Protein AF-A0A7Z9NT78-F1 (afdb_monomer)

Radius of gyration: 13.33 Å; Cα contacts (8 Å, |Δi|>4): 164; chains: 1; bounding box: 36×23×41 Å

Solvent-accessible surface area (backbone atoms only — not comparable to full-atom values): 5368 Å² total; per-residue (Å²): 133,84,42,74,36,80,19,61,33,59,68,45,38,55,50,42,47,76,74,63,26,45,25,37,38,34,36,43,46,64,51,38,74,63,72,44,90,56,28,26,48,77,67,47,43,39,52,45,39,49,52,30,52,77,67,71,19,45,38,35,41,39,36,54,24,85,59,53,78,72,51,58,69,51,42,62,60,51,53,50,48,44,56,71,49,59,52,72,44,78,44,57,83,51,84,70,82,128

Secondary structure (DSSP, 8-state):
---EEE-SSHHHHHHHHHTT-SEEEE-BSSS-SS-GGGSBPHHHHHHHHHHHHHTT-EEEEE------HHHHHHHHHHHHHHHHHT-SEEE-------

Structure (mmCIF, N/CA/C/O backbone):
data_AF-A0A7Z9NT78-F1
#
_entry.id   AF-A0A7Z9NT78-F1
#
loop_
_atom_site.group_PDB
_atom_site.id
_atom_site.type_symbol
_atom_site.label_atom_id
_atom_site.label_alt_id
_atom_site.label_comp_id
_atom_site.label_asym_id
_atom_site.label_entity_id
_atom_site.label_seq_id
_atom_site.pdbx_PDB_ins_code
_atom_site.Cartn_x
_atom_site.Cartn_y
_atom_site.Cartn_z
_atom_site.occupancy
_atom_site.B_iso_or_equiv
_atom_site.auth_seq_id
_atom_site.auth_comp_id
_atom_site.auth_asym_id
_atom_site.auth_atom_id
_atom_site.pdbx_PDB_model_num
ATOM 1 N N . MET A 1 1 ? -21.186 -2.408 4.622 1.00 49.28 1 MET A N 1
ATOM 2 C CA . MET A 1 1 ? -20.591 -1.790 3.421 1.00 49.28 1 MET A CA 1
ATOM 3 C C . MET A 1 1 ? -19.184 -1.407 3.830 1.00 49.28 1 MET A C 1
ATOM 5 O O . MET A 1 1 ? -19.090 -0.705 4.821 1.00 49.28 1 MET A O 1
ATOM 9 N N . GLU A 1 2 ? -18.143 -1.950 3.190 1.00 72.06 2 GLU A N 1
ATOM 10 C CA . GLU A 1 2 ? -16.742 -1.616 3.514 1.00 72.06 2 GLU A CA 1
ATOM 11 C C . GLU A 1 2 ? -16.353 -0.309 2.798 1.00 72.06 2 GLU A C 1
ATOM 13 O O . GLU A 1 2 ? -16.515 -0.201 1.578 1.00 72.06 2 GLU A O 1
ATOM 18 N N . LEU A 1 3 ? -15.874 0.691 3.543 1.00 86.69 3 LEU A N 1
ATOM 19 C CA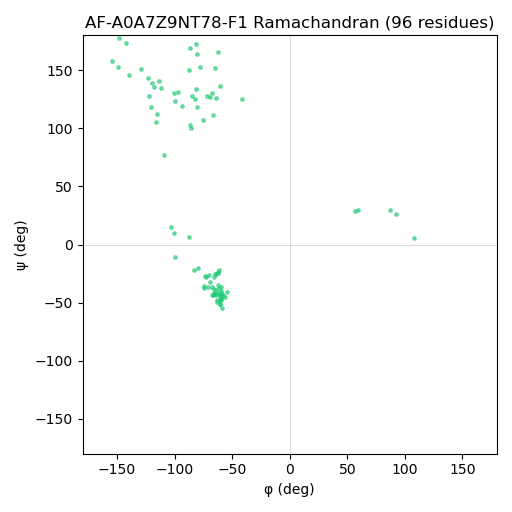 . LEU A 1 3 ? -15.392 1.962 3.010 1.00 86.69 3 LEU A CA 1
ATOM 20 C C . LEU A 1 3 ? -13.922 1.834 2.600 1.00 86.69 3 LEU A C 1
ATOM 22 O O . LEU A 1 3 ? -13.019 1.904 3.433 1.00 86.69 3 LEU A O 1
ATOM 26 N N . LEU A 1 4 ? -13.693 1.667 1.297 1.00 92.12 4 LEU A N 1
ATOM 27 C CA . LEU A 1 4 ? -12.362 1.665 0.695 1.00 92.12 4 LEU A CA 1
ATOM 28 C C . LEU A 1 4 ? -11.996 3.067 0.189 1.00 92.12 4 LEU A C 1
ATOM 30 O O . LEU A 1 4 ? -12.648 3.586 -0.719 1.00 92.12 4 LEU A O 1
ATOM 34 N N . ALA A 1 5 ? -10.927 3.656 0.727 1.00 93.38 5 ALA A N 1
ATOM 35 C CA . ALA A 1 5 ? -10.479 5.000 0.366 1.00 93.38 5 ALA A CA 1
ATOM 36 C C . ALA A 1 5 ? -9.113 5.014 -0.360 1.00 93.38 5 ALA A C 1
ATOM 38 O O . ALA A 1 5 ? -8.200 4.277 0.021 1.00 93.38 5 ALA A O 1
ATOM 39 N N . PRO A 1 6 ? -8.921 5.870 -1.384 1.00 92.12 6 PRO A N 1
ATOM 40 C CA . PRO A 1 6 ? -7.600 6.118 -1.955 1.00 92.12 6 PRO A CA 1
ATOM 41 C C . PRO A 1 6 ? -6.689 6.844 -0.970 1.00 92.12 6 PRO A C 1
ATOM 43 O O . PRO A 1 6 ? -7.022 7.930 -0.495 1.00 92.12 6 PRO A O 1
ATOM 46 N N . ALA A 1 7 ? -5.480 6.327 -0.793 1.00 93.06 7 ALA A N 1
ATOM 47 C CA . ALA A 1 7 ? -4.396 7.015 -0.116 1.00 93.06 7 ALA A CA 1
ATOM 48 C C . ALA A 1 7 ? -3.251 7.266 -1.103 1.00 93.06 7 ALA A C 1
ATOM 50 O O . ALA A 1 7 ? -2.524 6.356 -1.489 1.00 93.06 7 ALA A O 1
ATOM 51 N N . GLY A 1 8 ? -3.113 8.522 -1.537 1.00 89.00 8 GLY A N 1
ATOM 52 C CA . GLY A 1 8 ? -2.018 8.923 -2.425 1.00 89.00 8 GLY A CA 1
ATOM 53 C C . GLY A 1 8 ? -0.677 9.029 -1.702 1.00 89.00 8 GLY A C 1
ATOM 54 O O . GLY A 1 8 ? 0.330 8.663 -2.278 1.00 89.00 8 GLY A O 1
ATOM 55 N N . ASN A 1 9 ? -0.700 9.480 -0.446 1.00 93.31 9 ASN A N 1
ATOM 56 C CA . ASN A 1 9 ? 0.457 9.687 0.423 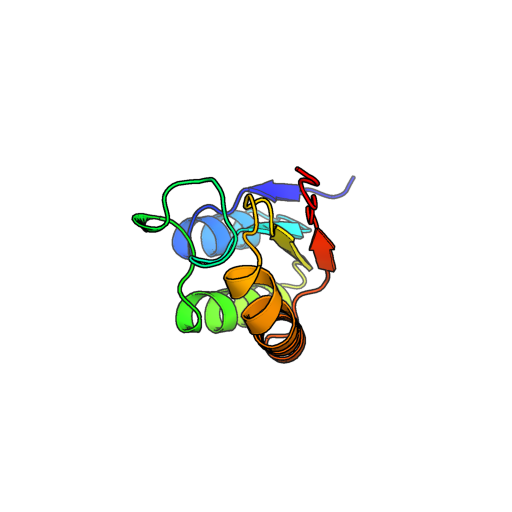1.00 93.31 9 ASN A CA 1
ATOM 57 C C . ASN A 1 9 ? 0.064 9.438 1.891 1.00 93.31 9 ASN A C 1
ATOM 59 O O . ASN A 1 9 ? -1.109 9.168 2.192 1.00 93.31 9 ASN A O 1
ATOM 63 N N . LEU A 1 10 ? 1.033 9.543 2.801 1.00 95.31 10 LEU A N 1
ATOM 64 C CA . LEU A 1 10 ? 0.851 9.236 4.218 1.00 95.31 10 LEU A CA 1
ATOM 65 C C . LEU A 1 10 ? -0.211 10.110 4.904 1.00 95.31 10 LEU A C 1
ATOM 67 O O . LEU A 1 10 ? -1.046 9.582 5.639 1.00 95.31 10 LEU A O 1
ATOM 71 N N . ASP A 1 11 ? -0.244 11.417 4.637 1.00 95.81 11 ASP A N 1
ATOM 72 C CA . ASP A 1 11 ? -1.261 12.320 5.195 1.00 95.81 11 ASP A CA 1
ATOM 73 C C . ASP A 1 11 ? -2.679 11.928 4.773 1.00 95.81 11 ASP A C 1
ATOM 75 O O . ASP A 1 11 ? -3.601 11.891 5.595 1.00 95.81 11 ASP A O 1
ATOM 79 N N . LYS A 1 12 ? -2.863 11.579 3.495 1.00 95.75 12 LYS A N 1
ATOM 80 C CA . LYS A 1 12 ? -4.157 11.116 2.975 1.00 95.75 12 LYS A CA 1
ATOM 81 C C . LYS A 1 12 ? -4.564 9.781 3.586 1.00 95.75 12 LYS A C 1
ATOM 83 O O . LYS A 1 12 ? -5.739 9.616 3.898 1.00 95.75 12 L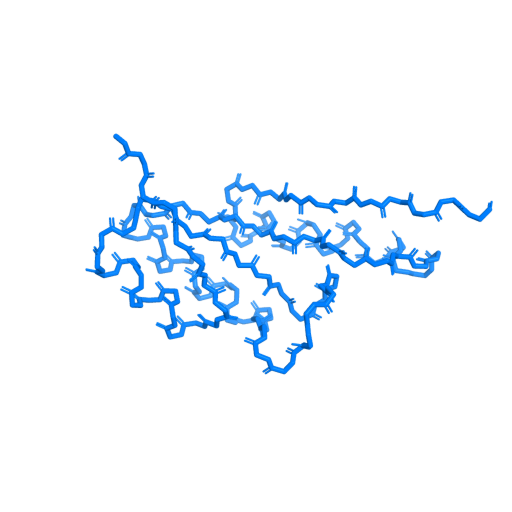YS A O 1
ATOM 88 N N . LEU A 1 13 ? -3.617 8.862 3.799 1.00 97.12 13 LEU A N 1
ATOM 89 C CA . LEU A 1 13 ? -3.876 7.611 4.516 1.00 97.12 13 LEU A CA 1
ATOM 90 C C . LEU A 1 13 ? -4.381 7.892 5.925 1.00 97.12 13 LEU A C 1
ATOM 92 O O . LEU A 1 13 ? -5.462 7.433 6.285 1.00 97.12 13 LEU A O 1
ATOM 96 N N . LYS A 1 14 ? -3.630 8.679 6.704 1.00 97.75 14 LYS A N 1
ATOM 97 C CA . LYS A 1 14 ? -3.998 9.004 8.086 1.00 97.75 14 LYS A CA 1
ATOM 98 C C . LYS A 1 14 ? -5.368 9.672 8.146 1.00 97.75 14 LYS A C 1
ATOM 100 O O . LYS A 1 14 ? -6.202 9.285 8.957 1.00 97.75 14 LYS A O 1
ATOM 105 N N . THR A 1 15 ? -5.626 10.611 7.238 1.00 97.69 15 THR A N 1
ATOM 106 C CA . THR A 1 15 ? -6.926 11.283 7.122 1.00 97.69 15 THR A CA 1
ATOM 107 C C . THR A 1 15 ? -8.046 10.288 6.826 1.00 97.69 15 THR A C 1
ATOM 109 O O . THR A 1 15 ? -9.040 10.272 7.541 1.00 97.69 15 THR A O 1
ATOM 112 N N . ALA A 1 16 ? -7.893 9.426 5.818 1.00 97.12 16 ALA A N 1
ATOM 113 C CA . ALA A 1 16 ? -8.920 8.451 5.453 1.00 97.12 16 ALA A CA 1
ATOM 114 C C . ALA A 1 16 ? -9.250 7.494 6.609 1.00 97.12 16 ALA A C 1
ATOM 116 O O . ALA A 1 16 ? -10.420 7.270 6.913 1.00 97.12 16 ALA A O 1
ATOM 117 N N . VAL A 1 17 ? -8.221 6.984 7.289 1.00 97.50 17 VAL A N 1
ATOM 118 C CA . VAL A 1 17 ? -8.363 6.105 8.457 1.00 97.50 17 VAL A CA 1
ATOM 119 C C . VAL A 1 17 ? -9.113 6.813 9.591 1.00 97.50 17 VAL A C 1
ATOM 1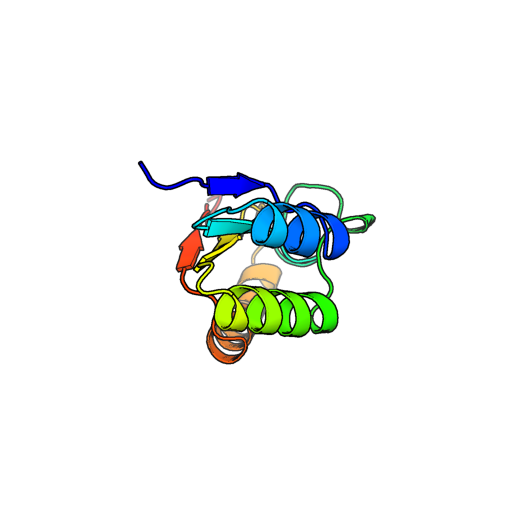21 O O . VAL A 1 17 ? -10.081 6.272 10.116 1.00 97.50 17 VAL A O 1
ATOM 124 N N . LEU A 1 18 ? -8.732 8.050 9.931 1.00 97.06 18 LEU A N 1
ATOM 125 C CA . LEU A 1 18 ? -9.390 8.831 10.990 1.00 97.06 18 LEU A CA 1
ATOM 126 C C . LEU A 1 18 ? -10.849 9.184 10.664 1.00 97.06 18 LEU A C 1
ATOM 128 O O . LEU A 1 18 ? -11.650 9.383 11.573 1.00 97.06 18 LEU A O 1
ATOM 132 N N . TYR A 1 19 ? -11.197 9.251 9.379 1.00 95.75 19 TYR A N 1
ATOM 133 C CA . TYR A 1 19 ? -12.560 9.496 8.903 1.00 95.75 19 TYR A CA 1
ATOM 134 C C . TYR A 1 19 ? -13.391 8.206 8.770 1.00 95.75 19 TYR A C 1
ATOM 136 O O . TYR A 1 19 ? -14.530 8.262 8.308 1.00 95.75 19 TYR A O 1
ATOM 144 N N . GLY A 1 20 ? -12.855 7.061 9.206 1.00 94.81 20 GLY A N 1
ATOM 145 C CA . GLY A 1 20 ? -13.592 5.801 9.299 1.00 94.81 20 GLY A CA 1
ATOM 146 C C . GLY A 1 20 ? -13.487 4.903 8.070 1.00 94.81 20 GLY A C 1
ATOM 147 O O . GLY A 1 20 ? -14.403 4.127 7.817 1.00 94.81 20 GLY A O 1
ATOM 148 N N . ALA A 1 21 ? -12.409 5.001 7.284 1.00 96.94 21 ALA A N 1
ATOM 149 C CA . ALA A 1 21 ? -12.141 4.020 6.235 1.00 96.94 21 ALA A CA 1
ATOM 150 C C . ALA A 1 21 ? -11.880 2.627 6.839 1.00 96.94 21 ALA A C 1
ATOM 152 O O . ALA A 1 21 ? -10.976 2.464 7.658 1.00 96.94 21 ALA A O 1
ATOM 153 N N . ASP A 1 22 ? -12.615 1.614 6.378 1.00 96.56 22 ASP A N 1
ATOM 154 C CA . ASP A 1 22 ? -12.369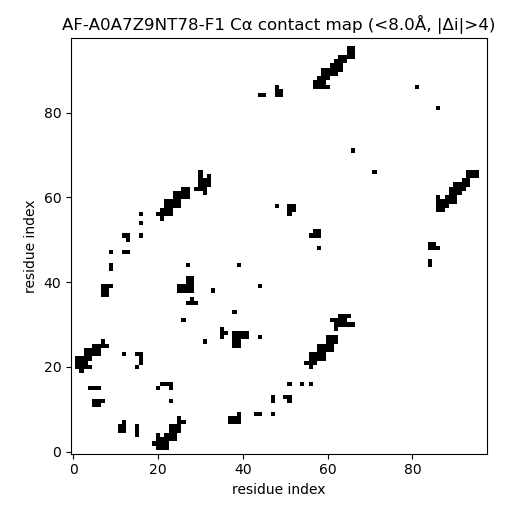 0.206 6.725 1.00 96.56 22 ASP A CA 1
ATOM 155 C C . ASP A 1 22 ? -11.112 -0.331 6.021 1.00 96.56 22 ASP A C 1
ATOM 157 O O . ASP A 1 22 ? -10.443 -1.250 6.502 1.00 96.56 22 ASP A O 1
ATOM 161 N N . ALA A 1 23 ? -10.786 0.245 4.862 1.00 96.50 23 ALA A N 1
ATOM 162 C CA . ALA A 1 23 ? -9.598 -0.089 4.098 1.00 96.50 23 ALA A CA 1
ATOM 163 C C . ALA A 1 23 ? -9.065 1.111 3.306 1.00 96.50 23 ALA A C 1
ATOM 165 O O . ALA A 1 23 ? -9.818 1.980 2.858 1.00 96.50 23 ALA A O 1
ATOM 166 N N . VAL A 1 24 ? -7.761 1.113 3.048 1.00 95.56 24 VAL A N 1
ATOM 167 C CA . VAL A 1 24 ? -7.100 2.059 2.148 1.00 95.56 24 VAL A CA 1
ATOM 168 C C . VAL A 1 24 ? -6.351 1.325 1.047 1.00 95.56 24 VAL A C 1
ATOM 170 O O . VAL A 1 24 ? -5.746 0.278 1.280 1.00 95.56 24 VAL A O 1
ATOM 173 N N . TYR A 1 25 ? -6.354 1.892 -0.158 1.00 93.12 25 TYR A N 1
ATOM 174 C CA . TYR A 1 25 ? -5.457 1.453 -1.225 1.00 93.12 25 TYR A CA 1
ATOM 175 C C . TYR A 1 25 ? -4.414 2.523 -1.532 1.00 93.12 25 TYR A C 1
ATOM 177 O O . TYR A 1 25 ? -4.731 3.708 -1.648 1.00 93.12 25 TYR A O 1
ATOM 185 N N . LEU A 1 26 ? -3.167 2.087 -1.665 1.00 93.06 26 LEU A N 1
ATOM 186 C CA . LEU A 1 26 ? -1.988 2.929 -1.814 1.00 93.06 26 LEU A CA 1
ATOM 187 C C . LEU A 1 26 ? -0.990 2.309 -2.801 1.00 93.06 26 LEU A C 1
ATOM 189 O O . LEU A 1 26 ? -1.173 1.188 -3.280 1.00 93.06 26 LEU A O 1
ATOM 193 N N . ALA A 1 27 ? 0.065 3.047 -3.123 1.00 91.75 27 ALA A N 1
ATOM 194 C CA . ALA A 1 27 ? 1.158 2.577 -3.964 1.00 91.75 27 ALA A CA 1
ATOM 195 C C . ALA A 1 27 ? 2.493 3.073 -3.407 1.00 91.75 27 ALA A C 1
ATOM 197 O O . ALA A 1 27 ? 2.577 4.179 -2.869 1.00 91.75 27 ALA A O 1
ATOM 198 N N . GLY A 1 28 ? 3.532 2.254 -3.547 1.00 90.19 28 GLY A N 1
ATOM 199 C CA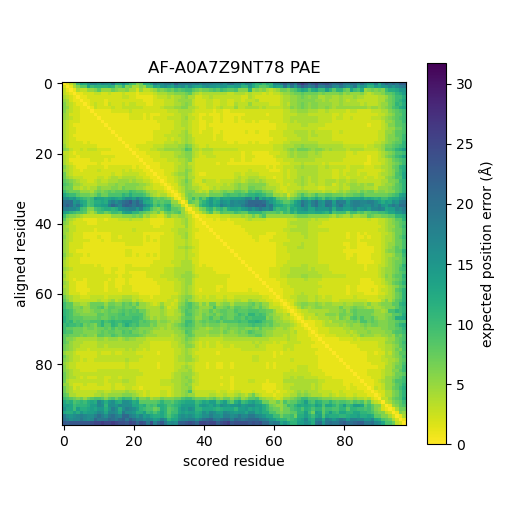 . GLY A 1 28 ? 4.894 2.685 -3.273 1.00 90.19 28 GLY A CA 1
ATOM 200 C C . GLY A 1 28 ? 5.504 3.455 -4.442 1.00 90.19 28 GLY A C 1
ATOM 201 O O . GLY A 1 28 ? 4.942 3.536 -5.537 1.00 90.19 28 GLY A O 1
ATOM 202 N N . GLN A 1 29 ? 6.685 4.021 -4.209 1.00 88.88 29 GLN A N 1
ATOM 203 C CA . GLN A 1 29 ? 7.470 4.688 -5.254 1.00 88.88 29 GLN A CA 1
ATOM 204 C C . GLN A 1 29 ? 7.965 3.722 -6.339 1.00 88.88 29 GLN A C 1
ATOM 206 O O . GLN A 1 29 ? 8.124 4.121 -7.492 1.00 88.88 29 GLN A O 1
ATOM 211 N N . LYS A 1 30 ? 8.170 2.448 -5.986 1.00 86.88 30 LYS A N 1
ATOM 212 C CA . LYS A 1 30 ? 8.492 1.374 -6.929 1.00 86.88 30 LYS A CA 1
ATOM 2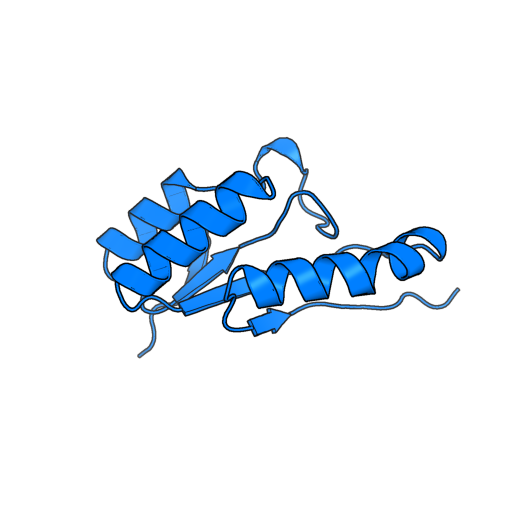13 C C . LYS A 1 30 ? 7.210 0.752 -7.486 1.00 86.88 30 LYS A C 1
ATOM 215 O O . LYS A 1 30 ? 6.191 0.686 -6.804 1.00 86.88 30 LYS A O 1
ATOM 220 N N . PHE A 1 31 ? 7.285 0.257 -8.720 1.00 86.12 31 PHE A N 1
ATOM 221 C CA . PHE A 1 31 ? 6.232 -0.540 -9.360 1.00 86.12 31 PHE A CA 1
ATOM 222 C C . PHE A 1 31 ? 4.852 0.145 -9.493 1.00 86.12 31 PHE A C 1
ATOM 224 O O . PHE A 1 31 ? 3.826 -0.533 -9.566 1.00 86.12 31 PHE A O 1
ATOM 231 N N . SER A 1 32 ? 4.822 1.478 -9.610 1.00 81.75 32 SER A N 1
ATOM 232 C CA . SER A 1 32 ? 3.609 2.278 -9.840 1.00 81.75 32 SER A CA 1
ATOM 233 C C . SER A 1 32 ? 3.680 3.072 -11.151 1.00 81.75 32 SER A C 1
ATOM 235 O O . SER A 1 32 ? 4.717 3.646 -11.475 1.00 81.75 32 SER A O 1
ATOM 237 N N . LEU A 1 33 ? 2.573 3.142 -11.905 1.00 73.75 33 LEU A N 1
ATOM 238 C CA . LEU A 1 33 ? 2.453 3.992 -13.109 1.00 73.75 33 LEU A CA 1
ATOM 239 C C . LEU A 1 33 ? 2.181 5.465 -12.787 1.00 73.75 33 LEU A C 1
ATOM 241 O O . LEU A 1 33 ? 2.356 6.327 -13.648 1.00 73.75 33 LEU A O 1
ATOM 245 N N . ARG A 1 34 ? 1.689 5.765 -11.579 1.00 66.06 34 ARG A N 1
ATOM 246 C CA . ARG A 1 34 ? 1.470 7.147 -11.136 1.00 66.06 34 ARG A CA 1
ATOM 247 C C . ARG A 1 34 ? 2.796 7.720 -10.654 1.00 66.06 34 ARG A C 1
ATOM 249 O O . ARG A 1 34 ? 3.493 7.055 -9.893 1.00 66.06 34 ARG A O 1
ATOM 256 N N . GLY A 1 35 ? 3.107 8.943 -11.098 1.00 60.00 35 GLY A N 1
ATOM 257 C CA . GLY A 1 35 ? 4.368 9.635 -10.819 1.00 60.00 35 GLY A CA 1
ATOM 258 C C . GLY A 1 35 ? 4.832 9.459 -9.373 1.00 60.00 35 GLY A C 1
ATOM 259 O O . GLY A 1 35 ? 4.080 9.726 -8.439 1.00 60.00 35 GLY A O 1
ATOM 260 N N . ALA A 1 36 ? 6.067 8.980 -9.212 1.00 60.62 36 ALA A N 1
ATOM 261 C CA . ALA A 1 36 ? 6.604 8.493 -7.945 1.00 60.62 36 ALA A CA 1
ATOM 262 C C . ALA A 1 36 ? 6.665 9.550 -6.828 1.00 60.62 36 ALA A C 1
ATOM 264 O O . ALA A 1 36 ? 6.690 9.181 -5.662 1.00 60.62 36 ALA A O 1
ATOM 265 N N . SER A 1 37 ? 6.667 10.845 -7.155 1.00 60.31 37 SER A N 1
ATOM 266 C CA . SER A 1 37 ? 6.910 11.919 -6.181 1.00 60.31 37 SER A CA 1
ATOM 267 C C . SER A 1 37 ? 5.859 12.044 -5.077 1.00 60.31 37 SER A C 1
ATOM 269 O O . SER A 1 37 ? 6.199 12.529 -4.006 1.00 60.31 37 SER A O 1
ATOM 271 N N . ASP A 1 38 ? 4.619 11.606 -5.313 1.00 74.94 38 ASP A N 1
ATOM 272 C CA . ASP A 1 38 ? 3.561 11.613 -4.291 1.00 74.94 38 ASP A CA 1
ATOM 273 C C . ASP A 1 38 ? 3.348 10.241 -3.631 1.00 74.94 38 ASP A C 1
ATOM 275 O O . ASP A 1 38 ? 2.625 10.166 -2.643 1.00 74.94 38 ASP A O 1
ATOM 279 N N . ASN A 1 39 ? 3.942 9.162 -4.158 1.00 86.00 39 ASN A N 1
ATOM 280 C CA . ASN A 1 39 ? 3.759 7.812 -3.619 1.00 86.00 39 ASN A CA 1
ATOM 281 C C . ASN A 1 39 ? 4.654 7.572 -2.395 1.00 86.00 39 ASN A C 1
ATOM 283 O O . ASN A 1 39 ? 5.655 8.253 -2.174 1.00 86.00 39 ASN A O 1
ATOM 287 N N . PHE A 1 40 ? 4.327 6.527 -1.640 1.00 93.19 40 PHE A N 1
ATOM 288 C CA . PHE A 1 40 ? 4.980 6.222 -0.375 1.00 93.19 40 PHE A CA 1
ATOM 289 C C . PHE A 1 40 ? 6.408 5.706 -0.583 1.00 93.19 40 PHE A C 1
ATOM 291 O O . PHE A 1 40 ? 6.638 4.732 -1.314 1.00 93.19 40 PHE A O 1
ATOM 298 N N . SER A 1 41 ? 7.362 6.318 0.111 1.00 93.25 41 SER A N 1
ATOM 299 C CA . SER A 1 41 ? 8.671 5.715 0.368 1.00 93.25 41 SER A CA 1
ATOM 300 C C . SER A 1 41 ? 8.535 4.430 1.196 1.00 93.25 41 SER A C 1
ATOM 302 O O . SER A 1 41 ? 7.496 4.159 1.800 1.00 93.25 41 SER A O 1
ATOM 304 N N . GLU A 1 42 ? 9.595 3.624 1.262 1.00 93.31 42 GLU A N 1
ATOM 305 C CA . GLU A 1 42 ? 9.603 2.398 2.075 1.00 93.31 42 GLU A CA 1
ATOM 306 C C . GLU A 1 42 ? 9.356 2.699 3.571 1.00 93.31 42 GLU A C 1
ATOM 308 O O . GLU A 1 42 ? 8.615 1.982 4.246 1.00 93.31 42 GLU A O 1
ATOM 313 N N . THR A 1 43 ? 9.884 3.814 4.082 1.00 95.44 43 THR A N 1
ATOM 314 C CA . THR A 1 43 ? 9.642 4.270 5.459 1.00 95.44 43 THR A CA 1
ATOM 315 C C . THR A 1 43 ? 8.197 4.709 5.686 1.00 95.44 43 THR A C 1
ATOM 317 O O . THR A 1 43 ? 7.593 4.330 6.688 1.00 95.44 43 THR A O 1
ATOM 320 N N . GLU A 1 44 ? 7.612 5.456 4.746 1.00 96.06 44 GLU A N 1
ATOM 321 C CA . GLU A 1 44 ? 6.212 5.887 4.847 1.00 96.06 44 GLU A CA 1
ATOM 322 C C . GLU A 1 44 ? 5.245 4.712 4.686 1.00 96.06 44 GLU A C 1
ATOM 324 O O . GLU A 1 44 ? 4.180 4.718 5.299 1.00 96.06 44 GLU A O 1
ATOM 329 N N . LEU A 1 45 ? 5.599 3.696 3.888 1.00 95.69 45 LEU A N 1
ATOM 330 C CA . LEU A 1 45 ? 4.831 2.454 3.786 1.00 95.69 45 LEU A CA 1
ATOM 331 C C . LEU A 1 45 ? 4.757 1.759 5.141 1.00 95.69 45 LEU A C 1
ATOM 333 O O . LEU A 1 45 ? 3.664 1.443 5.605 1.00 95.69 45 LEU A O 1
ATOM 337 N N . LEU A 1 46 ? 5.903 1.558 5.794 1.00 97.00 46 LEU A N 1
ATOM 338 C CA . LEU A 1 46 ? 5.943 0.924 7.107 1.00 97.00 46 LEU A CA 1
ATOM 339 C C . LEU A 1 46 ? 5.138 1.722 8.144 1.00 97.00 46 LEU A C 1
ATOM 341 O O . LEU A 1 46 ? 4.351 1.139 8.896 1.00 97.00 46 LEU A O 1
ATOM 345 N N . GLU A 1 47 ? 5.299 3.047 8.168 1.00 98.00 47 GLU A N 1
ATOM 346 C CA . GLU A 1 47 ? 4.553 3.925 9.072 1.00 98.00 47 GLU A CA 1
ATOM 347 C C . GLU A 1 47 ? 3.044 3.875 8.798 1.00 98.00 47 GLU A C 1
ATOM 349 O O . GLU A 1 47 ? 2.249 3.670 9.716 1.00 98.00 47 GLU A O 1
ATOM 354 N N . GLY A 1 48 ? 2.644 4.021 7.534 1.00 97.62 48 GLY A N 1
ATOM 355 C CA . GLY A 1 48 ? 1.247 4.032 7.113 1.00 97.62 48 GLY A CA 1
ATOM 356 C C . GLY A 1 48 ? 0.539 2.710 7.393 1.00 97.62 48 GLY A C 1
ATOM 357 O O . GLY A 1 48 ? -0.574 2.714 7.917 1.00 97.62 48 GLY A O 1
ATOM 358 N N . VAL A 1 49 ? 1.194 1.579 7.117 1.00 97.81 49 VAL A N 1
ATOM 359 C CA . VAL A 1 49 ? 0.651 0.242 7.407 1.00 97.81 49 VAL A CA 1
ATOM 360 C C . VAL A 1 49 ? 0.520 0.017 8.909 1.00 97.81 49 VAL A C 1
ATOM 362 O O . VAL A 1 49 ? -0.522 -0.447 9.374 1.00 97.81 49 VAL A O 1
ATOM 365 N N . THR A 1 50 ? 1.526 0.417 9.691 1.00 98.19 50 THR A N 1
ATOM 366 C 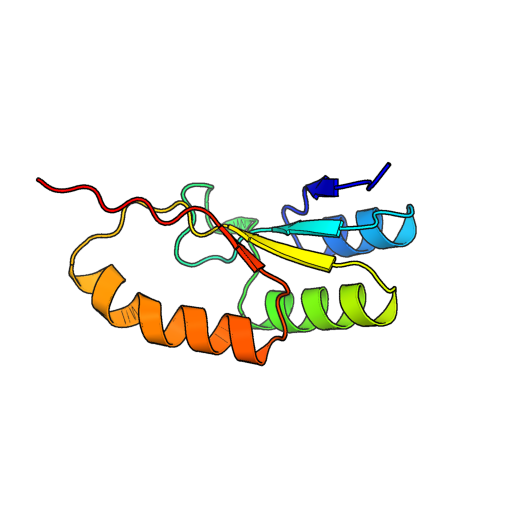CA . THR A 1 50 ? 1.462 0.336 11.157 1.00 98.19 50 THR A CA 1
ATOM 367 C C . THR A 1 50 ? 0.300 1.165 11.703 1.00 98.19 50 THR A C 1
ATOM 369 O O . THR A 1 50 ? -0.479 0.672 12.520 1.00 98.19 50 THR A O 1
ATOM 372 N N . PHE A 1 51 ? 0.142 2.400 11.220 1.00 98.31 51 PHE A N 1
ATOM 373 C CA . PHE A 1 51 ? -0.939 3.292 11.628 1.00 98.31 51 PHE A CA 1
ATOM 374 C C . PHE A 1 51 ? -2.320 2.734 11.264 1.00 98.31 51 PHE A C 1
ATOM 376 O O . PHE A 1 51 ? -3.214 2.703 12.111 1.00 98.31 51 PHE A O 1
ATOM 383 N N . ALA A 1 52 ? -2.504 2.261 10.029 1.00 97.94 52 ALA A N 1
ATOM 384 C CA . ALA A 1 52 ? -3.765 1.674 9.583 1.00 97.94 52 ALA A CA 1
ATOM 385 C C . ALA A 1 52 ? -4.137 0.452 10.437 1.00 97.94 52 ALA A C 1
ATOM 387 O O . ALA A 1 52 ? -5.244 0.388 10.975 1.00 97.94 52 ALA A O 1
ATOM 388 N N . LYS A 1 53 ? -3.174 -0.447 10.683 1.00 97.25 53 LYS A N 1
ATOM 389 C CA . LYS A 1 53 ? -3.361 -1.636 11.523 1.00 97.25 53 LYS A CA 1
ATOM 390 C C . LYS A 1 53 ? -3.770 -1.291 12.956 1.00 97.25 53 LYS A C 1
ATOM 392 O O . LYS A 1 53 ? -4.678 -1.919 13.495 1.00 97.25 53 LYS A O 1
ATOM 397 N N . GLN A 1 54 ? -3.146 -0.283 13.569 1.00 97.75 54 GLN A N 1
ATOM 398 C CA . GLN A 1 54 ? -3.509 0.199 14.912 1.00 97.75 54 GLN A CA 1
ATOM 399 C C . GLN A 1 54 ? -4.944 0.745 14.987 1.00 97.75 54 GLN A C 1
ATOM 401 O O . GLN A 1 54 ? -5.546 0.728 16.058 1.00 97.75 54 GLN A O 1
ATOM 406 N N . ASN A 1 55 ? -5.498 1.188 13.858 1.00 97.62 55 ASN A N 1
ATOM 407 C CA . ASN A 1 55 ? -6.855 1.717 13.741 1.00 97.62 55 ASN A CA 1
ATOM 408 C C . ASN A 1 55 ? -7.838 0.715 13.104 1.00 97.62 55 ASN A C 1
ATOM 410 O O . ASN A 1 55 ? -8.930 1.108 12.708 1.00 97.62 55 ASN A O 1
ATOM 414 N N . ASN A 1 56 ? -7.482 -0.575 13.020 1.00 96.75 56 ASN A N 1
ATOM 415 C CA . ASN A 1 56 ? -8.295 -1.630 12.392 1.00 96.75 56 ASN A CA 1
ATOM 416 C C . ASN A 1 56 ? -8.669 -1.351 10.922 1.00 96.75 56 ASN A C 1
ATOM 418 O O . ASN A 1 56 ? -9.694 -1.830 10.442 1.00 96.75 56 ASN A O 1
ATOM 422 N N . CYS A 1 57 ? -7.834 -0.600 10.203 1.00 97.50 57 CYS A N 1
ATOM 423 C CA . CYS A 1 57 ? -7.992 -0.320 8.782 1.00 97.50 57 CYS A CA 1
ATOM 424 C C . CYS A 1 57 ? -7.056 -1.215 7.958 1.00 97.50 57 CYS A C 1
ATOM 426 O O . CYS A 1 57 ? -5.857 -1.292 8.243 1.00 97.50 57 CYS A O 1
ATOM 428 N N . LYS A 1 58 ? -7.593 -1.883 6.933 1.00 97.56 58 LYS A N 1
ATOM 429 C CA . LYS A 1 58 ? -6.816 -2.751 6.032 1.00 97.56 58 LYS A CA 1
ATOM 430 C C . LYS A 1 58 ? -6.030 -1.931 5.011 1.00 97.56 58 LYS A C 1
ATOM 432 O O . LYS A 1 58 ? -6.456 -0.855 4.595 1.00 97.56 58 LYS A O 1
ATOM 437 N N . THR A 1 59 ? -4.917 -2.470 4.538 1.00 96.88 59 THR A N 1
ATOM 438 C CA . THR A 1 59 ? -4.037 -1.824 3.560 1.00 96.88 59 THR A CA 1
ATOM 439 C C . THR A 1 59 ? -3.853 -2.666 2.306 1.00 96.88 59 THR A C 1
ATOM 441 O O . THR A 1 59 ? -3.477 -3.837 2.359 1.00 96.88 59 THR A O 1
ATOM 444 N N . TYR A 1 60 ? -4.083 -2.047 1.150 1.00 95.00 60 TYR A N 1
ATOM 445 C CA . TYR A 1 60 ? -3.922 -2.678 -0.156 1.00 95.00 60 TYR A CA 1
ATOM 446 C C . TYR A 1 60 ? -2.893 -1.929 -0.993 1.00 95.00 60 TYR A C 1
ATOM 448 O O . TYR A 1 60 ? -3.086 -0.760 -1.328 1.00 95.00 60 TYR A O 1
ATOM 456 N N . VAL A 1 61 ? -1.803 -2.599 -1.361 1.00 93.62 61 VAL A N 1
ATOM 457 C CA . VAL A 1 61 ? -0.754 -1.994 -2.190 1.00 93.62 61 VAL A CA 1
ATOM 458 C C . VAL A 1 61 ? -0.959 -2.362 -3.652 1.00 93.62 61 VAL A C 1
ATOM 460 O O . VAL A 1 61 ? -1.146 -3.525 -4.006 1.00 93.62 61 VAL A O 1
ATOM 463 N N . THR A 1 62 ? -0.915 -1.356 -4.520 1.00 89.94 62 THR A N 1
ATOM 464 C CA . THR A 1 62 ? -1.063 -1.537 -5.965 1.00 89.94 62 THR A CA 1
ATOM 465 C C . THR A 1 62 ? 0.307 -1.538 -6.642 1.00 89.94 62 THR A C 1
ATOM 467 O O . THR A 1 62 ? 1.043 -0.560 -6.535 1.00 89.94 62 THR A O 1
ATOM 470 N N . LEU A 1 63 ? 0.621 -2.611 -7.369 1.00 88.38 63 LEU A N 1
ATOM 471 C CA . LEU A 1 63 ? 1.805 -2.765 -8.220 1.00 88.38 63 LEU A CA 1
ATOM 472 C C . LEU A 1 63 ? 1.372 -2.732 -9.684 1.00 88.38 63 LEU A C 1
ATOM 474 O O . LEU A 1 63 ? 1.216 -3.775 -10.310 1.00 88.38 63 LEU A O 1
ATOM 478 N N . ASN A 1 64 ? 1.087 -1.547 -10.219 1.00 81.62 64 ASN A N 1
ATOM 479 C CA . ASN A 1 64 ? 0.519 -1.409 -11.562 1.00 81.62 64 ASN A CA 1
ATOM 480 C C . ASN A 1 64 ? 1.526 -1.023 -12.656 1.00 81.62 64 ASN A C 1
ATOM 482 O O . ASN A 1 64 ? 1.081 -0.733 -13.761 1.00 81.62 64 ASN A O 1
ATOM 486 N N . ALA A 1 65 ? 2.838 -1.027 -12.398 1.00 79.62 65 ALA A N 1
ATOM 487 C CA . ALA A 1 65 ? 3.859 -0.685 -13.398 1.00 79.62 65 ALA A CA 1
ATOM 488 C C . ALA A 1 65 ? 3.955 -1.658 -14.588 1.00 79.62 65 ALA A C 1
ATOM 490 O O . ALA A 1 65 ? 3.720 -2.860 -14.463 1.00 79.62 65 ALA A O 1
ATOM 491 N N . PHE A 1 66 ? 4.399 -1.128 -15.734 1.00 77.50 66 PHE A N 1
ATOM 492 C CA . PHE A 1 66 ? 4.940 -1.939 -16.823 1.00 77.50 66 PHE A CA 1
ATOM 493 C C . PHE A 1 66 ? 6.347 -2.394 -16.436 1.00 77.50 66 PHE A C 1
ATOM 495 O O . PHE A 1 66 ? 7.265 -1.580 -16.389 1.00 77.50 66 PHE A O 1
ATOM 502 N N . LEU A 1 67 ? 6.488 -3.679 -16.119 1.00 77.81 67 LEU A N 1
ATOM 503 C CA . LEU A 1 67 ? 7.755 -4.261 -15.684 1.00 77.81 67 LEU A CA 1
ATOM 504 C C . LEU A 1 67 ? 8.600 -4.649 -16.895 1.00 77.81 67 LEU A C 1
ATOM 506 O O . LEU A 1 67 ? 8.125 -5.379 -17.767 1.00 77.81 67 LEU A O 1
ATOM 510 N N . HIS A 1 68 ? 9.846 -4.187 -16.934 1.00 79.06 68 HIS A N 1
ATOM 511 C CA . HIS A 1 68 ? 10.882 -4.752 -17.792 1.00 79.06 68 HIS A CA 1
ATOM 512 C C . HIS A 1 68 ? 11.577 -5.918 -17.076 1.00 79.06 68 HIS A C 1
ATOM 514 O O . HIS A 1 68 ? 11.408 -6.102 -15.873 1.00 79.06 68 HIS A O 1
ATOM 520 N N . ASP A 1 69 ? 12.394 -6.690 -17.797 1.00 81.25 69 ASP A N 1
ATOM 521 C CA . ASP A 1 69 ? 13.046 -7.891 -17.248 1.00 81.25 69 ASP A CA 1
ATOM 522 C C . ASP A 1 69 ? 13.842 -7.612 -15.964 1.00 81.25 69 ASP A C 1
ATOM 524 O O . ASP A 1 69 ? 13.712 -8.344 -14.990 1.00 81.25 69 ASP A O 1
ATOM 528 N N . ARG A 1 70 ? 14.565 -6.488 -15.912 1.00 78.75 70 ARG A N 1
ATOM 529 C CA . ARG A 1 70 ? 15.293 -6.046 -14.708 1.00 78.75 70 ARG A CA 1
ATOM 530 C C . ARG A 1 70 ? 14.378 -5.770 -13.508 1.00 78.75 70 ARG A C 1
ATOM 532 O O . ARG A 1 70 ? 14.739 -6.038 -12.371 1.00 78.75 70 ARG A O 1
ATOM 539 N N . ASP A 1 71 ? 13.176 -5.250 -13.757 1.00 80.38 71 ASP A N 1
ATOM 540 C CA . ASP A 1 71 ? 12.222 -4.910 -12.700 1.00 80.38 71 ASP A CA 1
ATOM 541 C C . ASP A 1 71 ? 11.609 -6.198 -12.113 1.00 80.38 71 ASP A C 1
ATOM 5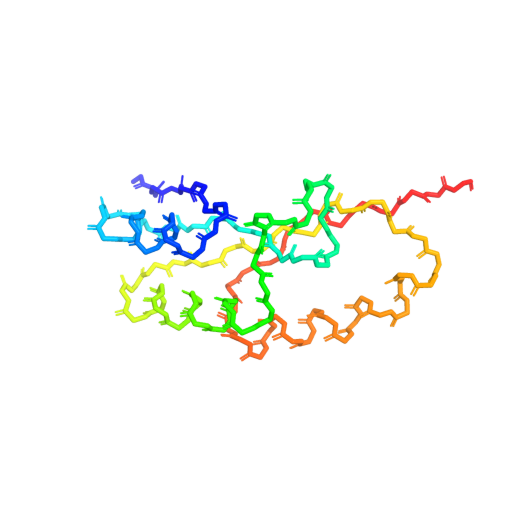43 O O . ASP A 1 71 ? 11.221 -6.236 -10.945 1.00 80.38 71 ASP A O 1
ATOM 547 N N . LEU A 1 72 ? 11.553 -7.278 -12.906 1.00 82.06 72 LEU A N 1
ATOM 548 C CA . LEU A 1 72 ? 11.129 -8.604 -12.447 1.00 82.06 72 LEU A CA 1
ATOM 549 C C . LEU A 1 72 ? 12.153 -9.256 -11.513 1.00 82.06 72 LEU A C 1
ATOM 551 O O . LEU A 1 72 ? 11.752 -10.069 -10.684 1.00 82.06 72 LEU A O 1
ATOM 555 N N . GLU A 1 73 ? 13.436 -8.903 -11.616 1.00 87.50 73 GLU A N 1
ATOM 556 C CA . GLU A 1 73 ? 14.474 -9.384 -10.696 1.00 87.50 73 GLU A CA 1
ATOM 557 C C . GLU A 1 73 ? 14.321 -8.757 -9.299 1.00 87.50 73 GLU A C 1
ATOM 559 O O . GLU A 1 73 ? 14.488 -9.447 -8.296 1.00 87.50 73 GLU A O 1
ATOM 564 N N . GLU A 1 74 ? 13.922 -7.481 -9.223 1.00 87.81 74 GLU A N 1
ATOM 565 C CA . GLU A 1 74 ? 13.707 -6.751 -7.960 1.00 87.81 74 GLU A CA 1
ATOM 566 C C . GLU A 1 74 ? 12.319 -6.999 -7.333 1.00 87.81 74 GLU A C 1
ATOM 568 O O . GLU A 1 74 ? 12.117 -6.812 -6.127 1.00 87.81 74 GLU A O 1
ATOM 573 N N . LEU A 1 75 ? 11.336 -7.423 -8.135 1.00 88.75 75 LEU A N 1
ATOM 574 C CA . LEU A 1 75 ? 9.951 -7.617 -7.698 1.00 88.75 75 LEU A CA 1
ATOM 575 C C . LEU A 1 75 ? 9.804 -8.586 -6.503 1.00 88.75 75 LEU A C 1
ATOM 577 O O . LEU A 1 75 ? 9.066 -8.243 -5.573 1.00 88.75 75 LEU A O 1
ATOM 581 N N . PRO A 1 76 ? 10.467 -9.763 -6.461 1.00 91.44 76 PRO A N 1
ATOM 582 C CA . PRO A 1 76 ? 10.356 -10.682 -5.331 1.00 91.44 76 PRO A CA 1
ATOM 583 C C . PRO A 1 76 ? 10.807 -10.056 -4.013 1.00 91.44 76 PRO A C 1
ATOM 585 O O . PRO A 1 76 ? 10.137 -10.245 -2.996 1.00 91.44 76 PRO A O 1
ATOM 588 N N . GLU A 1 77 ? 11.905 -9.296 -4.019 1.00 92.50 77 GLU A N 1
ATOM 589 C CA . GLU A 1 77 ? 12.402 -8.616 -2.819 1.00 92.50 77 GLU A CA 1
ATOM 590 C C . GLU A 1 77 ? 11.419 -7.549 -2.346 1.00 92.50 77 GLU A C 1
ATOM 592 O O . GLU A 1 77 ? 11.100 -7.482 -1.158 1.00 92.50 77 GLU A O 1
ATOM 597 N N . TYR A 1 78 ? 10.852 -6.780 -3.276 1.00 92.31 78 TYR A N 1
ATOM 598 C CA . TYR A 1 78 ? 9.867 -5.763 -2.934 1.00 92.31 78 TYR A CA 1
ATOM 599 C C . TYR A 1 78 ? 8.564 -6.351 -2.380 1.00 92.31 78 TYR A C 1
ATOM 601 O O . TYR A 1 78 ? 8.041 -5.868 -1.378 1.00 92.31 78 TYR A O 1
ATOM 609 N N . VAL A 1 79 ? 8.051 -7.437 -2.964 1.00 92.06 79 VAL A N 1
ATOM 610 C CA . VAL A 1 79 ? 6.877 -8.143 -2.421 1.00 92.06 79 VAL A CA 1
ATOM 611 C C . VAL A 1 79 ? 7.172 -8.690 -1.021 1.00 92.06 79 VAL A C 1
ATOM 613 O O . VAL A 1 79 ? 6.314 -8.624 -0.137 1.00 92.06 79 VAL A O 1
ATOM 616 N N . ARG A 1 80 ? 8.395 -9.180 -0.783 1.00 94.19 80 ARG A N 1
ATOM 617 C CA . ARG A 1 80 ? 8.835 -9.636 0.542 1.00 94.19 80 ARG A CA 1
ATOM 618 C C . ARG A 1 80 ? 8.858 -8.494 1.555 1.00 94.19 80 ARG A C 1
ATOM 620 O O . ARG A 1 80 ? 8.394 -8.683 2.677 1.00 94.19 80 ARG A O 1
ATOM 627 N N . PHE A 1 81 ? 9.331 -7.319 1.148 1.00 95.00 81 PHE A N 1
ATOM 628 C CA . PHE A 1 81 ? 9.279 -6.099 1.948 1.00 95.00 81 PHE A CA 1
ATOM 629 C C . PHE A 1 81 ? 7.832 -5.715 2.306 1.00 95.00 81 PHE A C 1
ATOM 631 O O . PHE A 1 81 ? 7.527 -5.517 3.480 1.00 95.00 81 PHE A O 1
ATOM 638 N N . LEU A 1 82 ? 6.905 -5.707 1.340 1.00 94.62 82 LEU A N 1
ATOM 639 C CA . LEU A 1 82 ? 5.488 -5.409 1.608 1.00 94.62 82 LEU A CA 1
ATOM 640 C C . LEU A 1 82 ? 4.861 -6.398 2.602 1.00 94.62 82 LEU A C 1
ATOM 642 O O . LEU A 1 82 ? 4.112 -5.996 3.497 1.00 94.62 82 LEU A O 1
ATOM 646 N N . ALA A 1 83 ? 5.198 -7.684 2.482 1.00 93.94 83 ALA A N 1
ATOM 647 C CA . ALA A 1 83 ? 4.759 -8.706 3.425 1.00 93.94 83 ALA A CA 1
ATOM 648 C C . ALA A 1 83 ? 5.327 -8.471 4.838 1.00 93.94 83 ALA A C 1
ATOM 650 O O . ALA A 1 83 ? 4.609 -8.641 5.821 1.00 93.94 83 ALA A O 1
ATOM 651 N N . GLN A 1 84 ? 6.587 -8.036 4.953 1.00 95.19 84 GLN A N 1
ATOM 652 C CA . GLN A 1 84 ? 7.215 -7.685 6.233 1.00 95.19 84 GLN A CA 1
ATOM 653 C C . GLN A 1 84 ? 6.595 -6.439 6.876 1.00 95.19 84 GLN A C 1
ATOM 655 O O . GLN A 1 84 ? 6.439 -6.410 8.095 1.00 95.19 84 GLN A O 1
ATOM 660 N N . CYS A 1 85 ? 6.193 -5.440 6.081 1.00 95.25 85 CYS A N 1
ATOM 661 C CA . CYS A 1 85 ? 5.427 -4.293 6.577 1.00 95.25 85 CYS A CA 1
ATOM 662 C C . CYS A 1 85 ? 4.060 -4.703 7.143 1.00 95.25 85 CYS A C 1
ATOM 664 O O . CYS A 1 85 ? 3.508 -3.988 7.975 1.00 95.25 85 CYS A O 1
ATOM 666 N N . GLY A 1 86 ? 3.523 -5.850 6.716 1.00 95.00 86 GLY A N 1
ATOM 667 C CA . GLY A 1 86 ? 2.217 -6.346 7.142 1.00 95.00 86 GLY A CA 1
ATOM 668 C C . GLY A 1 86 ? 1.058 -5.820 6.299 1.00 95.00 86 GLY A C 1
ATOM 669 O O . GLY A 1 86 ? -0.038 -5.667 6.828 1.00 95.00 86 GLY A O 1
ATOM 670 N N . VAL A 1 87 ? 1.302 -5.531 5.016 1.00 95.38 87 VAL A N 1
ATOM 671 C CA . VAL A 1 87 ? 0.252 -5.186 4.045 1.00 95.38 87 VAL A CA 1
ATOM 672 C C . VAL A 1 87 ? -0.739 -6.347 3.909 1.00 95.38 87 VAL A C 1
ATOM 674 O O . VAL A 1 87 ? -0.322 -7.499 3.789 1.00 95.38 87 VAL A O 1
ATOM 677 N N . ASP A 1 88 ? -2.042 -6.057 3.879 1.00 95.25 88 ASP A N 1
ATOM 678 C CA . ASP A 1 88 ? -3.086 -7.091 3.844 1.00 95.25 88 ASP A CA 1
ATOM 679 C C . ASP A 1 88 ? -3.218 -7.764 2.473 1.00 95.25 88 ASP A C 1
ATOM 681 O O . ASP A 1 88 ? -3.472 -8.966 2.389 1.00 95.25 88 ASP A O 1
ATOM 685 N N . ALA A 1 89 ? -3.060 -7.004 1.385 1.00 92.44 89 ALA A N 1
ATOM 686 C CA . ALA A 1 89 ? -3.024 -7.571 0.041 1.00 92.44 89 ALA A CA 1
ATOM 687 C C . ALA A 1 89 ? -2.256 -6.705 -0.961 1.00 92.44 89 ALA A C 1
ATOM 689 O O . ALA A 1 89 ? -2.127 -5.487 -0.819 1.00 92.44 89 ALA A O 1
ATOM 690 N N . VAL A 1 90 ? -1.807 -7.355 -2.031 1.00 89.25 90 VAL A N 1
ATOM 691 C CA . VAL A 1 90 ? -1.148 -6.725 -3.175 1.00 89.25 90 VAL A CA 1
ATOM 692 C C . VAL A 1 90 ? -1.989 -6.963 -4.431 1.00 89.25 90 VAL A C 1
ATOM 694 O O . VAL A 1 90 ? -2.463 -8.074 -4.655 1.00 89.25 90 VAL A O 1
ATOM 697 N N . SER A 1 91 ? -2.181 -5.932 -5.258 1.00 83.38 91 SER A N 1
ATOM 698 C CA . SER A 1 91 ? -2.975 -5.995 -6.496 1.00 83.38 91 SER A CA 1
ATOM 699 C C . SER A 1 91 ? -2.209 -5.428 -7.695 1.00 83.38 91 SER A C 1
ATOM 701 O O . SER A 1 91 ? -1.411 -4.510 -7.536 1.00 83.38 91 SER A O 1
ATOM 703 N N . GLY A 1 92 ? -2.490 -5.917 -8.909 1.00 70.62 92 GLY A N 1
ATOM 704 C CA . GLY A 1 92 ? -2.203 -5.166 -10.141 1.00 70.62 92 GLY A CA 1
ATOM 705 C C . GLY A 1 92 ? -1.050 -5.625 -11.038 1.00 70.62 92 GLY A C 1
ATOM 706 O O . GLY A 1 92 ? -0.815 -4.953 -12.040 1.00 70.62 92 GLY A O 1
ATOM 707 N N . ILE A 1 93 ? -0.383 -6.754 -10.775 1.00 63.72 93 ILE A N 1
ATOM 708 C CA . ILE A 1 93 ? 0.736 -7.204 -11.624 1.00 63.72 93 ILE A CA 1
ATOM 709 C C . ILE A 1 93 ? 0.212 -7.579 -13.020 1.00 63.72 93 ILE A C 1
ATOM 711 O O . ILE A 1 93 ? -0.494 -8.574 -13.189 1.00 63.72 93 ILE A O 1
ATOM 715 N N . ARG A 1 94 ? 0.567 -6.786 -14.037 1.00 61.22 94 ARG A N 1
ATOM 716 C CA . ARG A 1 94 ? 0.350 -7.118 -15.451 1.00 61.22 94 ARG A CA 1
ATOM 717 C C . ARG A 1 94 ? 1.704 -7.279 -16.128 1.00 61.22 94 ARG A C 1
ATOM 719 O O . ARG A 1 94 ? 2.437 -6.310 -16.287 1.00 61.22 94 ARG A O 1
ATOM 726 N N . HIS A 1 95 ? 2.026 -8.504 -16.530 1.00 57.97 95 HIS A N 1
ATOM 727 C CA . HIS A 1 95 ? 3.208 -8.772 -17.342 1.00 57.97 95 HIS A CA 1
ATOM 728 C C . HIS A 1 95 ? 2.885 -8.455 -18.808 1.00 57.97 95 HIS A C 1
ATOM 730 O O . HIS A 1 95 ? 1.962 -9.034 -19.383 1.00 57.97 95 HIS A O 1
ATOM 736 N N . ALA A 1 96 ? 3.604 -7.501 -19.397 1.00 57.16 96 ALA A N 1
ATOM 737 C CA . ALA A 1 96 ? 3.517 -7.223 -20.823 1.00 57.16 96 ALA A CA 1
ATOM 738 C C . ALA A 1 96 ? 4.499 -8.149 -21.552 1.00 57.16 96 ALA A C 1
ATOM 740 O O . ALA A 1 96 ? 5.701 -7.903 -21.536 1.00 57.16 96 ALA A O 1
ATOM 741 N N . HIS A 1 97 ? 3.995 -9.209 -22.188 1.00 53.38 97 HIS A N 1
ATOM 742 C CA . HIS A 1 97 ? 4.784 -9.938 -23.179 1.00 53.38 97 HIS A CA 1
ATOM 743 C C . HIS A 1 97 ? 4.969 -9.044 -24.412 1.00 53.38 97 HIS A C 1
ATOM 745 O O . HIS A 1 97 ? 3.986 -8.521 -24.945 1.00 53.38 97 HIS A O 1
ATOM 751 N N . ARG A 1 98 ? 6.223 -8.851 -24.833 1.00 50.62 98 ARG A N 1
ATOM 752 C CA . ARG A 1 98 ? 6.539 -8.439 -26.205 1.00 50.62 98 ARG A CA 1
ATOM 753 C C . ARG A 1 98 ? 6.364 -9.615 -27.153 1.00 50.62 98 ARG A C 1
ATOM 755 O O . ARG A 1 98 ? 6.717 -10.741 -26.740 1.00 50.62 98 ARG A O 1
#

Nearest PDB structures (foldseek):
  3nq8-assembly1_A  TM=7.047E-01  e=1.001E-02  Escherichia coli
  1vr6-assembly1_D  TM=5.934E-01  e=2.215E-02  Thermotoga maritima
  4grs-assembly1_C  TM=5.612E-01  e=3.760E-02  Thermotoga maritima MSB8
  5ume-assembly1_D  TM=5.013E-01  e=2.736E-01  Haemophilus influenzae Rd KW20
  6ziv-assembly8_HHH  TM=5.145E-01  e=4.068E-01  Alicyclobacillus tengchongensis

Mean predicted aligned error: 4.76 Å

pLDDT: mean 87.61, std 12.41, range [49.28, 98.31]

Foldseek 3Di:
DAAEEEDQFLVSLLVCLVVPHQEYEFEALPQDPPHSPRGDHLVSLLVSLVNCVVSNYAYEYERADADDPVSVVCVVVVVVSNVVSPHPYYDHDDHDDD

Sequence (98 aa):
MELLAPAGNLDKLKTAVLYGADAVYLAGQKFSLRGASDNFSETELLEGVTFAKQNNCKTYVTLNAFLHDRDLEELPEYVRFLAQCGVDAVSGIRHAHR